Protein AF-A0A965PW57-F1 (afdb_monomer_lite)

Foldseek 3Di:
DQWAWLDWFAFPPPGAIKTKIWGFDDPDPPPPREIEIEIDGLPDQQVVCLVVVVLCSFAPPDPCSVVDPDPSVPPSNVVSVCVVVVVHHYCNVPLVVLLVSQAAHEYEQPPPGANLSDQPVSVCSNCNRHPYYAHEHCCLVPPSSLVCLVHYAYEDDDPVRCVVSVVSVHHYDD

Secondary structure (DSSP, 8-state):
--EEEEEEEE-TTT--EEEEEEEPPPS-TTS-SPEEEEEEESSS-HHHHHHHTTTHHHH-S-TTSTT----TTTHHHHHHHHHHTT-SEE-TT-HHHHHHHHTT-EEEEEEES-GGGS-HHHHHHHHTT-SEEE-EESGGGSGGGGGGGGTPEEE-SSHHHHHHHHHTT--EE-

Structure (mmCIF, N/CA/C/O backbone):
data_AF-A0A965PW57-F1
#
_entry.id   AF-A0A965PW57-F1
#
loop_
_atom_site.group_PDB
_atom_site.id
_atom_site.type_symbol
_atom_site.label_atom_id
_atom_site.label_alt_id
_atom_site.label_comp_id
_atom_site.label_asym_id
_atom_site.label_entity_id
_atom_site.label_seq_id
_atom_site.pdbx_PDB_ins_code
_atom_site.Cartn_x
_atom_site.Cartn_y
_atom_site.Cartn_z
_atom_site.occupancy
_atom_site.B_iso_or_equiv
_atom_site.auth_seq_id
_atom_site.auth_comp_id
_atom_site.auth_asym_id
_atom_site.auth_atom_id
_atom_site.pdbx_PDB_model_num
ATOM 1 N N . MET A 1 1 ? -12.022 5.868 17.202 1.00 64.50 1 MET A N 1
ATOM 2 C CA . MET A 1 1 ? -10.746 5.277 16.729 1.00 64.50 1 MET A CA 1
ATOM 3 C C . MET A 1 1 ? -10.494 5.828 15.336 1.00 64.50 1 MET A C 1
ATOM 5 O O . MET A 1 1 ? -11.373 5.673 14.506 1.00 64.50 1 MET A O 1
ATOM 9 N N . ASN A 1 2 ? -9.351 6.472 15.083 1.00 85.56 2 ASN A N 1
ATOM 10 C CA . ASN A 1 2 ? -9.088 7.137 13.790 1.00 85.56 2 ASN A CA 1
ATOM 11 C C . ASN A 1 2 ? -8.447 6.194 12.752 1.00 85.56 2 ASN A C 1
ATOM 13 O O . ASN A 1 2 ? -8.364 6.502 11.566 1.00 85.56 2 ASN A O 1
ATOM 17 N N . GLY A 1 3 ? -7.991 5.025 13.199 1.00 93.75 3 GLY A N 1
ATOM 18 C CA . GLY A 1 3 ? -7.407 3.991 12.362 1.00 93.75 3 GLY A CA 1
ATOM 19 C C . GLY A 1 3 ? -6.783 2.875 13.191 1.00 93.75 3 GLY A C 1
ATOM 20 O O . GLY A 1 3 ? -6.779 2.928 14.425 1.00 93.75 3 GLY A O 1
ATOM 21 N N . PHE A 1 4 ? -6.240 1.878 12.506 1.00 97.31 4 PHE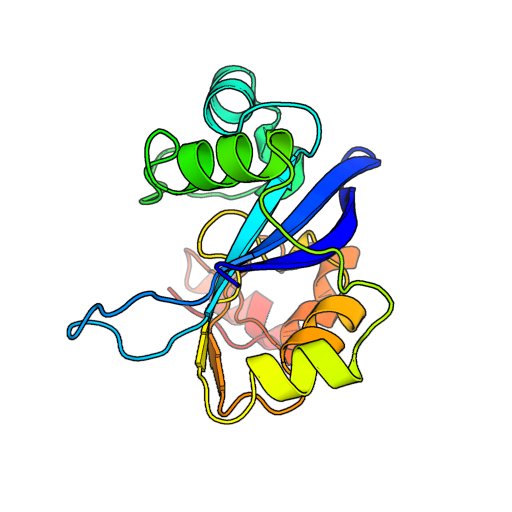 A N 1
ATOM 22 C CA . PHE A 1 4 ? -5.601 0.718 13.111 1.00 97.31 4 PHE A CA 1
ATOM 23 C C . PHE A 1 4 ? -4.440 0.197 12.265 1.00 97.31 4 PHE A C 1
ATOM 25 O O . PHE A 1 4 ? -4.399 0.377 11.048 1.00 97.31 4 PHE A O 1
ATOM 32 N N . ILE A 1 5 ? -3.503 -0.485 12.920 1.00 98.44 5 ILE A N 1
ATOM 33 C CA . ILE A 1 5 ? -2.416 -1.210 12.258 1.00 98.44 5 ILE A CA 1
ATOM 34 C C . ILE A 1 5 ? -2.927 -2.611 11.923 1.00 98.44 5 ILE A C 1
ATOM 36 O O . ILE A 1 5 ? -3.368 -3.343 12.814 1.00 98.44 5 ILE A O 1
ATOM 40 N N . PHE A 1 6 ? -2.843 -2.992 10.650 1.00 98.25 6 PHE A N 1
ATOM 41 C CA . PHE A 1 6 ? -3.226 -4.325 10.166 1.00 98.25 6 PHE A CA 1
ATOM 42 C C . PHE A 1 6 ? -2.030 -5.167 9.709 1.00 98.25 6 PHE A C 1
ATOM 44 O O . PHE A 1 6 ? -2.141 -6.389 9.575 1.00 98.25 6 PHE A O 1
ATOM 51 N N . TYR A 1 7 ? -0.868 -4.537 9.527 1.00 98.50 7 TYR A N 1
ATOM 52 C CA . TYR A 1 7 ? 0.361 -5.209 9.130 1.00 98.50 7 TYR A CA 1
ATOM 53 C C . TYR A 1 7 ? 1.585 -4.569 9.787 1.00 98.50 7 TYR A C 1
ATOM 55 O O . TYR A 1 7 ? 1.686 -3.347 9.875 1.00 98.50 7 TYR A O 1
ATOM 63 N N . ARG A 1 8 ? 2.513 -5.421 10.229 1.00 98.31 8 ARG A N 1
ATOM 64 C CA . ARG A 1 8 ? 3.936 -5.093 10.327 1.00 98.31 8 ARG A CA 1
ATOM 65 C C . ARG A 1 8 ? 4.715 -6.313 9.883 1.0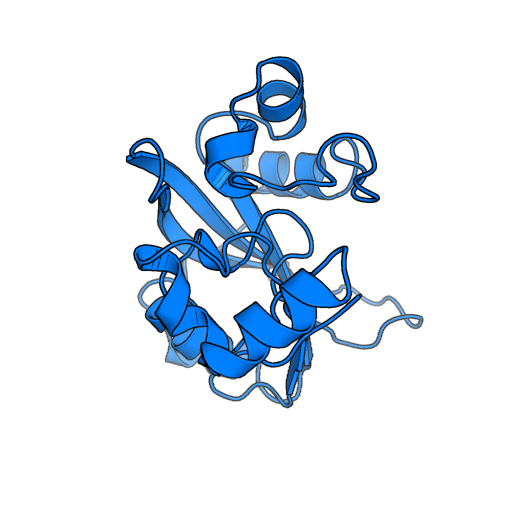0 98.31 8 ARG A C 1
ATOM 67 O O . ARG A 1 8 ? 4.402 -7.418 10.339 1.00 98.31 8 ARG A O 1
ATOM 74 N N . GLY A 1 9 ? 5.696 -6.111 9.030 1.00 98.06 9 GLY A N 1
ATOM 75 C CA . GLY A 1 9 ? 6.495 -7.187 8.471 1.00 98.06 9 GLY A CA 1
ATOM 76 C C . GLY A 1 9 ? 7.641 -6.625 7.656 1.00 98.06 9 GLY A C 1
ATOM 77 O O . GLY A 1 9 ? 8.026 -5.475 7.840 1.00 98.06 9 GLY A O 1
ATOM 78 N N . LYS A 1 10 ? 8.198 -7.445 6.775 1.00 98.44 10 LYS A N 1
ATOM 79 C CA . LYS A 1 10 ? 9.340 -7.060 5.952 1.00 98.44 10 LYS A CA 1
ATOM 80 C C . LYS A 1 10 ? 8.898 -6.787 4.522 1.00 98.44 10 LYS A C 1
ATOM 82 O O . LYS A 1 10 ? 7.978 -7.437 4.027 1.00 98.44 10 LYS A O 1
ATOM 87 N N . SER A 1 11 ? 9.562 -5.836 3.884 1.00 98.25 11 SER A N 1
ATOM 88 C CA . SER A 1 11 ? 9.500 -5.631 2.444 1.00 98.25 11 SER A CA 1
ATOM 89 C C . SER A 1 11 ? 10.018 -6.882 1.723 1.00 98.25 11 SER A C 1
ATOM 91 O O . SER A 1 11 ? 11.059 -7.419 2.119 1.00 98.25 11 SER A O 1
ATOM 93 N N . PRO A 1 12 ? 9.327 -7.358 0.673 1.00 97.94 12 PRO A N 1
ATOM 94 C CA . PRO A 1 12 ? 9.785 -8.491 -0.128 1.00 97.94 12 PRO A CA 1
ATOM 95 C C . PRO A 1 12 ? 11.028 -8.177 -0.979 1.00 97.94 12 PRO A C 1
ATOM 97 O O . PRO A 1 12 ? 11.609 -9.100 -1.540 1.00 97.94 12 PRO A O 1
ATOM 100 N N . ILE A 1 13 ? 11.433 -6.906 -1.088 1.00 97.25 13 ILE A N 1
ATOM 101 C CA . ILE A 1 13 ? 12.545 -6.468 -1.947 1.00 97.25 13 ILE A CA 1
ATOM 102 C C . ILE A 1 13 ? 13.869 -6.417 -1.183 1.00 97.25 13 ILE A C 1
ATOM 104 O O . ILE A 1 13 ? 14.885 -6.898 -1.671 1.00 97.25 13 ILE A O 1
ATOM 108 N N . ASP A 1 14 ? 13.863 -5.827 0.008 1.00 97.25 14 ASP A N 1
ATOM 109 C CA . ASP A 1 14 ? 15.076 -5.474 0.763 1.00 97.25 14 ASP A CA 1
ATOM 110 C C . ASP A 1 14 ? 15.013 -5.896 2.240 1.00 97.25 14 ASP A C 1
ATOM 112 O O . ASP A 1 14 ? 15.954 -5.685 3.002 1.00 97.25 14 ASP A O 1
ATOM 116 N N . GLY A 1 15 ? 13.908 -6.509 2.675 1.00 98.12 15 GLY A N 1
ATOM 117 C CA . GLY A 1 15 ? 13.728 -6.935 4.058 1.00 98.12 15 GLY A CA 1
ATOM 118 C C . GLY A 1 15 ? 13.461 -5.796 5.049 1.00 98.12 15 GLY A C 1
ATOM 119 O O . GLY A 1 15 ? 13.342 -6.071 6.248 1.00 98.12 15 GLY A O 1
ATOM 120 N N . ALA A 1 16 ? 13.341 -4.550 4.579 1.00 98.38 16 ALA A N 1
ATOM 121 C CA . ALA A 1 16 ? 13.128 -3.383 5.422 1.00 98.38 16 ALA A CA 1
ATOM 122 C C . ALA A 1 16 ? 11.768 -3.426 6.147 1.00 98.38 16 ALA A C 1
ATOM 124 O O . ALA A 1 16 ? 10.809 -4.008 5.626 1.00 98.38 16 ALA A O 1
ATOM 125 N N . PRO A 1 17 ? 11.648 -2.835 7.349 1.00 98.50 17 PRO A N 1
ATOM 126 C CA . PRO A 1 17 ? 10.433 -2.940 8.146 1.00 98.50 17 PRO A CA 1
ATOM 127 C C . PRO A 1 17 ? 9.303 -2.091 7.554 1.00 98.50 17 PRO A C 1
ATOM 129 O O . PRO A 1 17 ? 9.405 -0.871 7.435 1.00 98.50 17 PRO A O 1
ATOM 132 N N . LEU A 1 18 ? 8.198 -2.744 7.211 1.00 98.75 18 LEU A N 1
ATOM 133 C CA . LEU A 1 18 ? 6.991 -2.121 6.682 1.00 98.75 18 LEU A CA 1
ATOM 134 C C . LEU A 1 18 ? 5.864 -2.119 7.707 1.00 98.75 18 LEU A C 1
ATOM 136 O O . LEU A 1 18 ? 5.681 -3.080 8.458 1.00 98.75 18 LEU A O 1
ATOM 140 N N . ILE A 1 19 ? 5.035 -1.079 7.642 1.00 98.69 19 ILE A N 1
ATOM 141 C CA . ILE A 1 19 ? 3.767 -0.953 8.360 1.00 98.69 19 ILE A CA 1
ATOM 142 C C . ILE A 1 19 ? 2.608 -0.816 7.370 1.00 98.69 19 ILE A C 1
ATOM 144 O O . ILE A 1 19 ? 2.700 -0.109 6.367 1.00 98.69 19 ILE A O 1
ATOM 148 N N . GLY A 1 20 ? 1.494 -1.478 7.683 1.00 98.62 20 GLY A N 1
ATOM 149 C CA . GLY A 1 20 ? 0.204 -1.273 7.028 1.00 98.62 20 GLY A CA 1
ATOM 150 C C . GLY A 1 20 ? -0.790 -0.662 8.007 1.00 98.62 20 GLY A C 1
ATOM 151 O O . GLY A 1 20 ? -1.111 -1.278 9.031 1.00 98.62 20 GLY A O 1
ATOM 152 N N . ILE A 1 21 ? -1.279 0.539 7.695 1.00 98.44 21 ILE A N 1
ATOM 153 C CA . ILE A 1 21 ? -2.248 1.285 8.510 1.00 98.44 21 ILE A CA 1
ATOM 154 C C . ILE A 1 21 ? -3.536 1.471 7.716 1.00 98.44 21 ILE A C 1
ATOM 156 O O . ILE A 1 21 ? -3.493 1.869 6.558 1.00 98.44 21 ILE A O 1
ATOM 160 N N . ALA A 1 22 ? -4.681 1.220 8.342 1.00 97.38 22 ALA A N 1
ATOM 161 C CA . ALA A 1 22 ? -5.997 1.546 7.811 1.00 97.38 22 ALA A CA 1
ATOM 162 C C . ALA A 1 22 ? -6.573 2.726 8.598 1.00 97.38 22 ALA A C 1
ATOM 164 O O . ALA A 1 22 ? -6.688 2.655 9.821 1.00 97.38 22 ALA A O 1
ATOM 165 N N . THR A 1 23 ? -6.936 3.810 7.919 1.00 95.12 23 THR A N 1
ATOM 166 C CA . THR A 1 23 ? -7.615 4.959 8.525 1.00 95.12 23 THR A CA 1
ATOM 167 C C . THR A 1 23 ? -9.082 4.988 8.162 1.00 95.12 23 THR A C 1
ATOM 169 O O . THR A 1 23 ? -9.456 4.763 7.009 1.00 95.12 23 THR A O 1
ATOM 172 N N . LEU A 1 24 ? -9.893 5.306 9.163 1.00 89.06 24 LEU A N 1
ATOM 173 C CA . LEU A 1 24 ? -11.331 5.473 9.022 1.00 89.06 24 LEU A CA 1
ATOM 174 C C . LEU A 1 24 ? -11.584 6.944 8.711 1.00 89.06 24 LEU A C 1
ATOM 176 O O . LEU A 1 24 ? -10.983 7.812 9.347 1.00 89.06 24 LEU A O 1
ATOM 180 N N . ALA A 1 25 ? -12.414 7.231 7.713 1.00 71.94 25 ALA A N 1
ATOM 181 C CA . ALA A 1 25 ? -12.777 8.609 7.430 1.00 71.94 25 ALA A CA 1
ATOM 182 C C . ALA A 1 25 ? -13.506 9.227 8.637 1.00 71.94 25 ALA A C 1
ATOM 184 O O . ALA A 1 25 ? -14.305 8.570 9.305 1.00 71.94 25 ALA A O 1
ATOM 185 N N . SER A 1 26 ? -13.222 10.503 8.891 1.00 57.50 26 SER A N 1
ATOM 186 C CA . SER A 1 26 ? -14.023 11.398 9.725 1.00 57.50 26 SER A CA 1
ATOM 187 C C . SER A 1 26 ? -14.862 12.297 8.80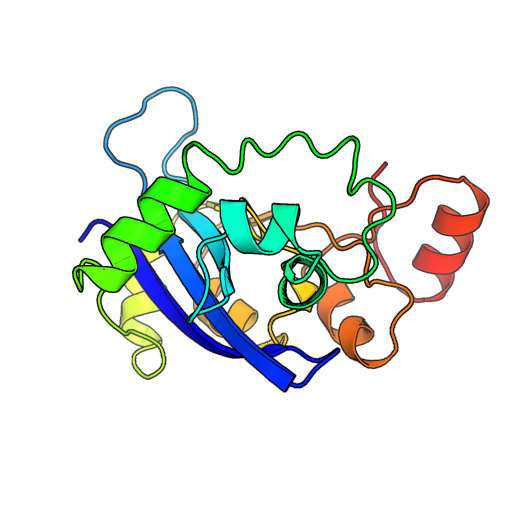9 1.00 57.50 26 SER A C 1
ATOM 189 O O . SER A 1 26 ? -14.285 12.931 7.926 1.00 57.50 26 SER A O 1
ATOM 191 N N . ASP A 1 27 ? -16.185 12.323 8.998 1.00 45.53 27 ASP A N 1
ATOM 192 C CA . ASP A 1 27 ? -17.205 13.303 8.549 1.00 45.53 27 ASP A CA 1
ATOM 193 C C . ASP A 1 27 ? -17.144 13.919 7.128 1.00 45.53 27 ASP A C 1
ATOM 195 O O . ASP A 1 27 ? -17.840 14.895 6.839 1.00 45.53 27 ASP A O 1
ATOM 199 N N . ASN A 1 28 ? -16.360 13.380 6.189 1.00 43.31 28 ASN A N 1
ATOM 200 C CA . ASN A 1 28 ? -16.180 14.013 4.882 1.00 43.31 28 ASN A CA 1
ATOM 201 C C . ASN A 1 28 ? -17.208 13.526 3.844 1.00 43.31 28 ASN A C 1
ATOM 203 O O . ASN A 1 28 ? -17.085 12.453 3.253 1.00 43.31 28 ASN A O 1
ATOM 207 N N . ARG A 1 29 ? -18.205 14.376 3.576 1.00 42.84 29 ARG A N 1
ATOM 208 C CA . ARG A 1 29 ? -19.380 14.122 2.717 1.00 42.84 29 ARG A CA 1
ATOM 209 C C . ARG A 1 29 ? -19.070 13.805 1.239 1.00 42.84 29 ARG A C 1
ATOM 211 O O . ARG A 1 29 ? -19.969 13.390 0.519 1.00 42.84 29 ARG A O 1
ATOM 218 N N . LYS A 1 30 ? -17.835 14.016 0.756 1.00 43.38 30 LYS A N 1
ATOM 219 C CA . LYS A 1 30 ? -17.475 13.909 -0.678 1.00 43.38 30 LYS A CA 1
ATOM 220 C C . LYS A 1 30 ? -17.021 12.519 -1.153 1.00 43.38 30 LYS A C 1
ATOM 222 O O . LYS A 1 30 ? -17.022 12.299 -2.357 1.00 43.38 30 LYS A O 1
ATOM 227 N N . THR A 1 31 ? -16.626 11.602 -0.265 1.00 46.16 31 THR A N 1
ATOM 228 C CA . THR A 1 31 ? -15.973 10.329 -0.665 1.00 46.16 31 THR A CA 1
ATOM 229 C C . THR A 1 31 ? -16.630 9.056 -0.124 1.00 46.16 31 THR A C 1
ATOM 231 O O . THR A 1 31 ? -16.139 7.965 -0.399 1.00 46.16 31 THR A O 1
ATOM 234 N N . GLY A 1 32 ? -17.735 9.167 0.621 1.00 55.28 32 GLY A N 1
ATOM 235 C CA . GLY A 1 32 ? -18.329 8.029 1.334 1.00 55.28 32 GLY A CA 1
ATOM 236 C C . GLY A 1 32 ? -17.441 7.515 2.480 1.00 55.28 32 GLY A C 1
ATOM 237 O O . GLY A 1 32 ? -16.309 7.970 2.660 1.00 55.28 32 GLY A O 1
ATOM 238 N N . ASP A 1 33 ? -17.956 6.571 3.272 1.00 74.06 33 ASP A N 1
ATOM 239 C CA . ASP A 1 33 ? -17.292 5.949 4.439 1.00 74.06 33 ASP A CA 1
ATOM 240 C C . ASP A 1 33 ? -16.181 4.950 4.023 1.00 74.06 33 ASP A C 1
ATOM 242 O O . ASP A 1 33 ? -16.142 3.796 4.447 1.00 74.06 33 ASP A O 1
ATOM 246 N N . MET A 1 34 ? -15.297 5.363 3.105 1.00 88.50 34 MET A N 1
ATOM 247 C CA . MET A 1 34 ? -14.251 4.509 2.538 1.00 88.50 34 MET A CA 1
ATOM 248 C C . MET A 1 34 ? -13.021 4.447 3.450 1.00 88.50 34 MET A C 1
ATOM 250 O O . MET A 1 34 ? -12.400 5.468 3.760 1.00 88.50 34 MET A O 1
ATOM 254 N N . VAL A 1 35 ? -12.602 3.233 3.804 1.00 94.12 35 VAL A N 1
ATOM 255 C CA . VAL A 1 35 ? -11.360 2.983 4.544 1.00 94.12 35 VAL A CA 1
ATOM 256 C C . VAL A 1 35 ? -10.164 3.211 3.621 1.00 94.12 35 VAL A C 1
ATOM 258 O O . VAL A 1 35 ? -10.066 2.599 2.560 1.00 94.12 35 VAL A O 1
ATOM 261 N N . GLN A 1 36 ? -9.233 4.072 4.030 1.00 95.25 36 GLN A N 1
ATOM 262 C CA . GLN A 1 36 ? -7.992 4.337 3.292 1.00 95.25 36 GLN A CA 1
ATOM 263 C C . GLN A 1 36 ? -6.843 3.547 3.917 1.00 95.25 36 GLN A C 1
ATOM 265 O O . GLN A 1 36 ? -6.706 3.545 5.140 1.00 95.25 36 GLN A O 1
ATOM 270 N N . THR A 1 37 ? -6.007 2.898 3.106 1.00 97.69 37 THR A N 1
ATOM 271 C CA . THR A 1 37 ? -4.864 2.120 3.612 1.00 97.69 37 THR A CA 1
ATOM 272 C C . THR A 1 37 ? -3.523 2.669 3.143 1.00 97.69 37 THR A C 1
ATOM 274 O O . THR A 1 37 ? -3.397 3.172 2.029 1.00 97.69 37 THR A O 1
ATOM 277 N N . TRP A 1 38 ? -2.520 2.569 4.009 1.00 98.31 38 TRP A N 1
ATOM 278 C CA . TRP A 1 38 ? -1.204 3.177 3.848 1.00 98.31 38 TRP A CA 1
ATOM 279 C C . TRP A 1 38 ? -0.136 2.113 4.079 1.00 98.31 38 TRP A C 1
ATOM 281 O O . TRP A 1 38 ? -0.124 1.497 5.148 1.00 98.31 38 TRP A O 1
ATOM 291 N N . ILE A 1 39 ? 0.739 1.908 3.094 1.00 98.62 39 ILE A N 1
ATOM 292 C CA . ILE A 1 39 ? 1.904 1.025 3.185 1.00 98.62 39 ILE A CA 1
ATOM 293 C C . ILE A 1 39 ? 3.145 1.912 3.229 1.00 98.62 39 ILE A C 1
ATOM 295 O O . ILE A 1 39 ? 3.437 2.620 2.268 1.00 98.62 39 ILE A O 1
ATOM 299 N N . LEU A 1 40 ? 3.839 1.914 4.364 1.00 98.50 40 LEU A N 1
ATOM 300 C CA . LEU A 1 40 ? 4.974 2.799 4.636 1.00 98.50 40 LEU A CA 1
ATOM 301 C C . LEU A 1 40 ? 6.104 2.011 5.302 1.00 98.50 40 LEU A C 1
ATOM 303 O O . LEU A 1 40 ? 5.881 0.919 5.825 1.00 98.50 40 LEU A O 1
ATOM 307 N N . ARG A 1 41 ? 7.304 2.591 5.344 1.00 98.19 41 ARG A N 1
ATOM 308 C CA . ARG A 1 41 ? 8.366 2.141 6.252 1.00 98.19 41 ARG A CA 1
ATOM 309 C C . ARG A 1 41 ? 8.006 2.470 7.704 1.00 98.19 41 ARG A C 1
ATOM 311 O O . ARG A 1 41 ? 7.375 3.491 7.980 1.00 98.19 41 ARG A O 1
ATOM 318 N N . GLU A 1 42 ? 8.400 1.593 8.622 1.00 97.75 42 GLU A N 1
ATOM 319 C CA . GLU A 1 42 ? 8.177 1.765 10.067 1.00 97.75 42 GLU A CA 1
ATOM 320 C C . GLU A 1 42 ? 9.152 2.766 10.704 1.00 97.75 42 GLU A C 1
ATOM 322 O O . GLU A 1 42 ? 8.841 3.372 11.723 1.00 97.75 42 GLU A O 1
ATOM 327 N N . ASP A 1 43 ? 10.336 2.904 10.118 1.00 97.56 43 ASP A N 1
ATOM 328 C CA . ASP A 1 43 ? 11.538 3.502 10.707 1.00 97.56 43 ASP A CA 1
ATOM 329 C C . ASP A 1 43 ? 11.966 4.816 10.039 1.00 97.56 43 ASP A C 1
ATOM 331 O O . ASP A 1 43 ? 12.742 5.576 10.616 1.00 97.56 43 ASP A O 1
ATOM 335 N N . ILE A 1 44 ? 11.450 5.117 8.845 1.00 97.62 44 ILE A N 1
ATOM 336 C CA . ILE A 1 44 ? 11.793 6.323 8.091 1.00 97.62 44 ILE A CA 1
ATOM 337 C C . ILE A 1 44 ? 10.543 7.032 7.576 1.00 97.62 44 ILE A C 1
ATOM 339 O O . ILE A 1 44 ? 9.619 6.415 7.046 1.00 97.62 44 ILE A O 1
ATOM 343 N N . SER A 1 45 ? 10.519 8.363 7.715 1.00 97.69 45 SER A N 1
ATOM 344 C CA . SER A 1 45 ? 9.401 9.159 7.204 1.00 97.69 45 SER A CA 1
ATOM 345 C C . SER A 1 45 ? 9.255 8.977 5.689 1.00 97.69 45 SER A C 1
ATOM 347 O O . SER A 1 45 ? 10.267 8.941 4.988 1.00 97.69 45 SER A O 1
ATOM 349 N N . PRO A 1 46 ? 8.028 8.921 5.146 1.00 97.25 46 PRO A N 1
ATOM 350 C CA . PRO A 1 46 ? 7.827 8.682 3.720 1.00 97.25 46 PRO A CA 1
ATOM 351 C C . PRO A 1 46 ? 8.479 9.741 2.828 1.00 97.25 46 PRO A C 1
ATOM 353 O O . PRO A 1 46 ? 8.981 9.418 1.758 1.00 97.25 46 PRO A O 1
ATOM 356 N N . THR A 1 47 ? 8.507 11.001 3.270 1.00 97.00 47 THR A N 1
ATOM 357 C CA . THR A 1 47 ? 9.180 12.092 2.553 1.00 97.00 47 THR A CA 1
ATOM 358 C C . THR A 1 47 ? 10.684 11.876 2.472 1.00 97.00 47 THR A C 1
ATOM 360 O O . THR A 1 47 ? 11.255 12.038 1.399 1.00 97.00 47 THR A O 1
ATOM 363 N N . MET A 1 48 ? 11.309 11.459 3.580 1.00 97.56 48 MET A N 1
ATOM 364 C CA . MET A 1 48 ? 12.733 11.128 3.597 1.00 97.56 48 MET A CA 1
ATOM 365 C C . MET A 1 48 ? 13.004 9.881 2.756 1.00 97.56 48 MET A C 1
ATOM 367 O O . MET A 1 48 ? 13.899 9.891 1.922 1.00 97.56 48 MET A O 1
ATOM 371 N N . ALA A 1 49 ? 12.187 8.833 2.900 1.00 97.31 49 ALA A N 1
ATOM 372 C CA . ALA A 1 49 ? 12.328 7.613 2.113 1.00 97.31 49 ALA A CA 1
ATOM 373 C C . ALA A 1 49 ? 12.333 7.913 0.608 1.00 97.31 49 ALA A C 1
ATOM 375 O O . ALA A 1 49 ? 13.185 7.413 -0.117 1.00 97.31 49 ALA A O 1
ATOM 376 N N . ARG A 1 50 ? 11.459 8.817 0.145 1.00 95.31 50 ARG A N 1
ATOM 377 C CA . ARG A 1 50 ? 11.453 9.269 -1.254 1.00 95.31 50 ARG A CA 1
ATOM 378 C C . ARG A 1 50 ? 12.693 10.072 -1.635 1.00 95.31 50 ARG A C 1
ATOM 380 O O . ARG A 1 50 ? 13.189 9.890 -2.746 1.00 95.31 50 ARG A O 1
ATOM 387 N N . SER A 1 51 ? 13.194 10.945 -0.759 1.00 95.81 51 SER A N 1
ATOM 388 C CA . SER A 1 51 ? 14.375 11.762 -1.071 1.00 95.81 51 SER A CA 1
ATOM 389 C C . SER A 1 51 ? 15.658 10.940 -1.170 1.00 95.81 51 SER A C 1
ATOM 391 O O . SER A 1 51 ? 16.542 11.320 -1.928 1.00 95.81 51 SER A O 1
ATOM 393 N N . ILE A 1 52 ? 15.758 9.824 -0.439 1.00 96.75 52 ILE A N 1
ATOM 394 C CA . ILE A 1 52 ? 16.939 8.944 -0.464 1.00 96.75 52 ILE A CA 1
ATOM 395 C C . ILE A 1 52 ? 16.733 7.623 -1.228 1.00 96.75 52 ILE A C 1
ATOM 397 O O . ILE A 1 52 ? 17.628 6.790 -1.242 1.00 96.75 52 ILE A O 1
ATOM 401 N N . GLY A 1 53 ? 15.579 7.420 -1.874 1.00 95.88 53 GLY A N 1
ATOM 402 C CA . GLY A 1 53 ? 15.295 6.227 -2.693 1.00 95.88 53 GLY A CA 1
ATOM 403 C C . GLY A 1 53 ? 14.856 4.971 -1.922 1.00 95.88 53 GLY A C 1
ATOM 404 O O . GLY A 1 53 ? 14.558 3.945 -2.530 1.00 95.88 53 GLY A O 1
ATOM 405 N N . GLU A 1 54 ? 14.741 5.053 -0.598 1.00 97.44 54 GLU A N 1
ATOM 406 C CA . GLU A 1 54 ? 14.255 3.981 0.287 1.00 97.44 54 GLU A CA 1
ATOM 407 C C . GLU A 1 54 ? 12.736 3.750 0.176 1.00 97.44 54 GLU A C 1
ATOM 409 O O . GLU A 1 54 ? 12.174 2.840 0.783 1.00 97.44 54 GLU A O 1
ATOM 414 N N . ASP A 1 55 ? 12.026 4.559 -0.614 1.00 97.06 55 ASP A N 1
ATOM 415 C CA . ASP A 1 55 ? 10.620 4.319 -0.934 1.00 97.06 55 ASP A CA 1
ATOM 416 C C . ASP A 1 55 ? 10.400 3.078 -1.796 1.00 97.06 55 ASP A C 1
ATOM 418 O O . ASP A 1 55 ? 9.293 2.535 -1.808 1.00 97.06 55 ASP A O 1
ATOM 422 N N . ARG A 1 56 ? 11.458 2.559 -2.433 1.00 97.50 56 ARG A N 1
ATOM 423 C CA . ARG A 1 56 ? 11.433 1.256 -3.104 1.00 97.50 56 ARG A CA 1
ATOM 424 C C . ARG A 1 56 ? 10.950 0.140 -2.172 1.00 97.50 56 ARG A C 1
ATOM 426 O O . ARG A 1 56 ? 10.237 -0.745 -2.636 1.00 97.50 56 ARG A O 1
ATOM 433 N N . SER A 1 57 ? 11.208 0.217 -0.861 1.00 97.69 57 SER A N 1
ATOM 434 C CA . SER A 1 57 ? 10.730 -0.788 0.099 1.00 97.69 57 SER A CA 1
ATOM 435 C C . SER A 1 57 ? 9.201 -0.907 0.161 1.00 97.69 57 SER A C 1
ATOM 437 O O . SER A 1 57 ? 8.701 -1.962 0.530 1.00 97.69 57 SER A O 1
ATOM 439 N N . PHE A 1 58 ? 8.436 0.150 -0.151 1.00 97.69 58 PHE A N 1
ATOM 440 C CA . PHE A 1 58 ? 6.962 0.138 -0.075 1.00 97.69 58 PHE A CA 1
ATOM 441 C C . PHE A 1 58 ? 6.250 0.511 -1.380 1.00 97.69 58 PHE A C 1
ATOM 443 O O . PHE A 1 58 ? 5.049 0.279 -1.495 1.00 97.69 58 PHE A O 1
ATOM 450 N N . CYS A 1 59 ? 6.951 1.077 -2.361 1.00 97.06 59 CYS A N 1
ATOM 451 C CA . CYS A 1 59 ? 6.436 1.325 -3.710 1.00 97.06 59 CYS A CA 1
ATOM 452 C C . CYS A 1 59 ? 6.899 0.267 -4.720 1.00 97.06 59 CYS A C 1
ATOM 454 O O . CYS A 1 59 ? 6.321 0.180 -5.801 1.00 97.06 59 CYS A O 1
ATOM 456 N N . GLY A 1 60 ? 7.934 -0.508 -4.388 1.00 95.88 60 GLY A N 1
ATOM 457 C CA . GLY A 1 60 ? 8.588 -1.436 -5.300 1.00 95.88 60 GLY A CA 1
ATOM 458 C C . GLY A 1 60 ? 9.180 -0.765 -6.535 1.00 95.88 60 GLY A C 1
ATOM 459 O O . GLY A 1 60 ? 9.549 0.411 -6.498 1.00 95.88 60 GLY A O 1
ATOM 460 N N . ASP A 1 61 ? 9.248 -1.507 -7.641 1.00 91.25 61 ASP A N 1
ATOM 461 C CA . ASP A 1 61 ? 9.796 -1.031 -8.921 1.00 91.25 61 ASP A CA 1
ATOM 462 C C . ASP A 1 61 ? 8.743 -0.231 -9.722 1.00 91.25 61 ASP A C 1
ATOM 464 O O . ASP A 1 61 ? 8.478 -0.490 -10.892 1.00 91.25 61 ASP A O 1
ATOM 468 N N . CYS A 1 62 ? 8.070 0.714 -9.058 1.00 92.00 62 CYS A N 1
ATOM 469 C CA . CYS A 1 62 ? 7.003 1.528 -9.641 1.00 92.00 62 CYS A CA 1
ATOM 470 C C . CYS A 1 62 ? 7.528 2.411 -10.791 1.00 92.00 62 CYS A C 1
ATOM 472 O O . CYS A 1 62 ? 8.274 3.364 -10.565 1.00 92.00 62 CYS A O 1
ATOM 474 N N . SER A 1 63 ? 7.086 2.126 -12.015 1.00 89.94 63 SER A N 1
ATOM 475 C CA . SER A 1 63 ? 7.392 2.858 -13.259 1.00 89.94 63 SER A CA 1
ATOM 476 C C . SER A 1 63 ? 7.028 4.347 -13.192 1.00 89.94 63 SER A C 1
ATOM 478 O O . SER A 1 63 ? 7.747 5.198 -13.708 1.00 89.94 63 SER A O 1
ATOM 480 N N . VAL A 1 64 ? 5.928 4.680 -12.513 1.00 90.06 64 VAL A N 1
ATOM 481 C CA . VAL A 1 64 ? 5.396 6.048 -12.397 1.00 90.06 64 VAL A CA 1
ATOM 482 C C . VAL A 1 64 ? 5.889 6.774 -11.146 1.00 90.06 64 VAL A C 1
ATOM 484 O O . VAL A 1 64 ? 5.271 7.741 -10.701 1.00 90.06 64 VAL A O 1
ATOM 487 N N . ARG A 1 65 ? 6.995 6.320 -10.545 1.00 92.06 65 ARG A N 1
ATOM 488 C CA . ARG A 1 65 ? 7.558 6.877 -9.308 1.00 92.06 65 ARG A CA 1
ATOM 489 C C . ARG A 1 65 ? 7.667 8.408 -9.343 1.00 92.06 65 ARG A C 1
ATOM 491 O O . ARG A 1 65 ? 7.267 9.056 -8.369 1.00 92.06 65 ARG A O 1
ATOM 498 N N . ASP A 1 66 ? 8.160 8.971 -10.442 1.00 89.50 66 ASP A N 1
ATOM 499 C CA . ASP A 1 66 ? 8.410 10.414 -10.582 1.00 89.50 66 ASP A CA 1
ATOM 500 C C . ASP A 1 66 ? 7.164 11.204 -11.019 1.00 89.50 66 ASP A C 1
ATOM 502 O O . ASP A 1 66 ? 7.047 12.389 -10.721 1.00 89.50 66 ASP A O 1
ATOM 506 N N . ALA A 1 67 ? 6.184 10.533 -11.633 1.00 91.56 67 ALA A N 1
ATOM 507 C CA . ALA A 1 67 ? 4.875 11.092 -11.990 1.00 91.56 67 ALA A CA 1
ATOM 508 C C . ALA A 1 67 ? 3.782 10.782 -10.942 1.00 91.56 67 ALA A C 1
ATOM 510 O O . ALA A 1 67 ? 2.589 10.968 -11.185 1.00 91.56 67 ALA A O 1
ATOM 511 N N . CYS A 1 68 ? 4.173 10.263 -9.775 1.00 91.69 68 CYS A N 1
ATOM 512 C CA . CYS A 1 68 ? 3.252 9.780 -8.757 1.00 91.69 68 CYS A CA 1
ATOM 513 C C . CYS A 1 68 ? 2.370 10.919 -8.222 1.00 91.69 68 CYS A C 1
ATOM 515 O O . CYS A 1 68 ? 2.867 11.889 -7.655 1.00 91.69 68 CYS A O 1
ATOM 517 N N . TYR A 1 69 ? 1.048 10.757 -8.320 1.00 89.81 69 TYR A N 1
ATOM 518 C CA . TYR A 1 69 ? 0.076 11.755 -7.855 1.00 89.81 69 TYR A CA 1
ATOM 519 C C . TYR A 1 69 ? -0.008 11.881 -6.323 1.00 89.81 69 TYR A C 1
ATOM 521 O O . TYR A 1 69 ? -0.666 12.784 -5.801 1.00 89.81 69 TYR A O 1
ATOM 529 N N . VAL A 1 70 ? 0.600 10.956 -5.574 1.00 93.62 70 VAL A N 1
ATOM 530 C CA . VAL A 1 70 ? 0.561 10.969 -4.109 1.00 93.62 70 VAL A CA 1
ATOM 531 C C . VAL A 1 70 ? 1.426 12.111 -3.588 1.00 93.62 70 VAL A C 1
ATOM 533 O O . VAL A 1 70 ? 2.643 12.123 -3.766 1.00 93.62 70 VAL A O 1
ATOM 536 N N . ASN A 1 71 ? 0.811 13.044 -2.861 1.00 94.00 71 ASN A N 1
ATOM 537 C CA . ASN A 1 71 ? 1.550 14.080 -2.151 1.00 94.00 71 ASN A CA 1
ATOM 538 C C . ASN A 1 71 ? 2.096 13.538 -0.819 1.00 94.00 71 ASN A C 1
ATOM 540 O O . ASN A 1 71 ? 1.405 13.525 0.204 1.00 94.00 71 ASN A O 1
ATOM 544 N N . TRP A 1 72 ? 3.356 13.103 -0.835 1.00 95.00 72 TRP A N 1
ATOM 545 C CA . TRP A 1 72 ? 4.023 12.464 0.303 1.00 95.00 72 TRP A CA 1
ATOM 546 C C . TRP A 1 72 ? 4.206 13.376 1.523 1.00 95.00 72 TRP A C 1
ATOM 548 O O . TRP A 1 72 ? 4.240 12.873 2.645 1.00 95.00 72 TRP A O 1
ATOM 558 N N . GLY A 1 73 ? 4.237 14.700 1.331 1.00 93.94 73 GLY A N 1
ATOM 559 C CA . GLY A 1 73 ? 4.311 15.688 2.416 1.00 93.94 73 GLY A CA 1
ATOM 560 C C . GLY A 1 73 ? 2.991 15.920 3.160 1.00 93.94 73 GLY A C 1
ATOM 561 O O . GLY A 1 73 ? 2.988 16.566 4.207 1.00 93.94 73 GLY A O 1
ATOM 562 N N . GLN A 1 74 ? 1.878 15.390 2.643 1.00 93.88 74 GLN A N 1
ATOM 563 C CA . GLN A 1 74 ? 0.534 15.600 3.182 1.00 93.88 74 GLN A CA 1
ATOM 564 C C . GLN A 1 74 ? 0.062 14.386 3.989 1.00 93.88 74 GLN A C 1
ATOM 566 O O . GLN A 1 74 ? 0.578 14.112 5.077 1.00 93.88 74 GLN A O 1
ATOM 571 N N . ALA A 1 75 ? -0.925 13.650 3.472 1.00 93.69 75 ALA A N 1
ATOM 572 C CA . ALA A 1 75 ? -1.554 12.562 4.199 1.00 93.69 75 ALA A CA 1
ATOM 573 C C . ALA A 1 75 ? -0.542 11.483 4.638 1.00 93.69 75 ALA A C 1
ATOM 575 O O . ALA A 1 75 ? -0.505 11.223 5.840 1.00 93.69 75 ALA A O 1
ATOM 576 N N . PRO A 1 76 ? 0.362 10.947 3.786 1.00 96.81 76 PRO A N 1
ATOM 577 C CA . PRO A 1 76 ? 1.339 9.942 4.218 1.00 96.81 76 PRO A CA 1
ATOM 578 C C . PRO A 1 76 ? 2.219 10.408 5.387 1.00 96.81 76 PRO A C 1
ATOM 580 O O . PRO A 1 76 ? 2.358 9.689 6.376 1.00 96.81 76 PRO A O 1
ATOM 583 N N . ALA A 1 77 ? 2.758 11.632 5.327 1.00 97.19 77 ALA A N 1
ATOM 584 C CA . ALA A 1 77 ? 3.541 12.204 6.423 1.00 97.19 77 ALA A CA 1
ATOM 585 C C . ALA A 1 77 ? 2.709 12.389 7.705 1.00 97.19 77 ALA A C 1
ATOM 587 O O . ALA A 1 77 ? 3.202 12.152 8.808 1.00 97.19 77 ALA A O 1
ATOM 588 N N . SER A 1 78 ? 1.438 12.787 7.588 1.00 96.44 78 SER A N 1
ATOM 589 C CA . SER A 1 78 ? 0.530 12.910 8.735 1.00 96.44 78 SER A CA 1
ATOM 590 C C . SER A 1 78 ? 0.255 11.560 9.407 1.00 96.44 78 SER A C 1
ATOM 592 O O . SER A 1 78 ? 0.374 11.455 10.630 1.00 96.44 78 SER A O 1
ATOM 594 N N . ILE A 1 79 ? -0.026 10.523 8.609 1.00 97.06 79 ILE A N 1
ATOM 595 C CA . ILE A 1 79 ? -0.231 9.147 9.081 1.00 97.06 79 ILE A CA 1
ATOM 596 C C . ILE A 1 79 ? 1.023 8.621 9.776 1.00 97.06 79 ILE A C 1
ATOM 598 O O . ILE A 1 79 ? 0.941 8.134 10.901 1.00 97.06 79 ILE A O 1
ATOM 602 N N . PHE A 1 80 ? 2.195 8.793 9.163 1.00 98.00 80 PHE A N 1
ATOM 603 C CA . PHE A 1 80 ? 3.470 8.398 9.760 1.00 98.00 80 PHE A CA 1
ATOM 604 C C . PHE A 1 80 ? 3.706 9.075 11.121 1.00 98.00 80 PHE A C 1
ATOM 606 O O . PHE A 1 80 ? 4.003 8.417 12.118 1.00 98.00 80 PHE A O 1
ATOM 613 N N . ARG A 1 81 ? 3.491 10.394 11.213 1.00 97.69 81 ARG A N 1
ATOM 614 C CA . ARG A 1 81 ? 3.629 11.124 12.485 1.00 97.69 81 ARG A CA 1
ATOM 615 C C . ARG A 1 81 ? 2.622 10.653 13.536 1.00 97.69 81 ARG A C 1
ATOM 617 O O . ARG A 1 81 ? 2.975 10.551 14.707 1.00 97.69 81 ARG A O 1
ATOM 624 N N . ALA A 1 82 ? 1.375 10.383 13.150 1.00 96.81 82 ALA A N 1
ATOM 625 C CA . ALA A 1 82 ? 0.360 9.861 14.066 1.00 96.81 82 ALA A CA 1
ATOM 626 C C . ALA A 1 82 ? 0.713 8.454 14.570 1.00 96.81 82 ALA A C 1
ATOM 628 O O . ALA A 1 82 ? 0.534 8.173 15.754 1.00 96.81 82 ALA A O 1
ATOM 629 N N . TYR A 1 83 ? 1.280 7.610 13.705 1.00 97.31 83 TYR A N 1
ATOM 630 C CA . TYR A 1 83 ? 1.790 6.292 14.067 1.00 97.31 83 TYR A CA 1
ATOM 631 C C . TYR A 1 83 ? 2.876 6.375 15.143 1.00 97.31 83 TYR A C 1
ATOM 633 O O . TYR A 1 83 ? 2.739 5.737 16.185 1.00 97.31 83 TYR A O 1
ATOM 641 N N . HIS A 1 84 ? 3.888 7.228 14.954 1.00 9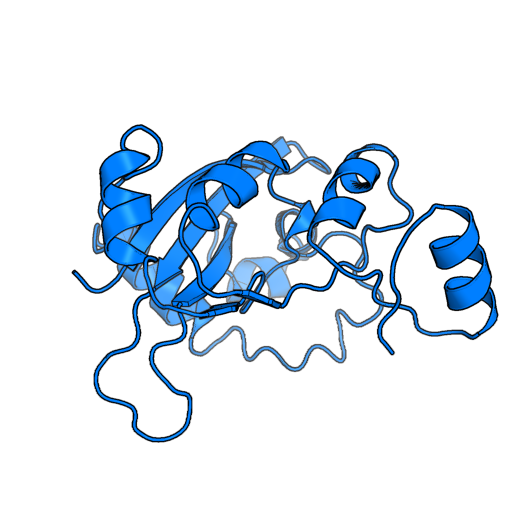6.56 84 HIS A N 1
ATOM 642 C CA . HIS A 1 84 ? 4.961 7.403 15.941 1.00 96.56 84 HIS A CA 1
ATOM 643 C C . HIS A 1 84 ? 4.499 8.014 17.270 1.00 96.56 84 HIS A C 1
ATOM 645 O O . HIS A 1 84 ? 5.150 7.813 18.289 1.00 96.56 84 HIS A O 1
ATOM 651 N N . ARG A 1 85 ? 3.352 8.705 17.295 1.00 96.75 85 ARG A N 1
ATOM 652 C CA . ARG A 1 85 ? 2.699 9.153 18.539 1.00 96.75 85 ARG A CA 1
ATOM 653 C C . ARG A 1 85 ? 1.825 8.079 19.202 1.00 96.75 85 ARG A C 1
ATOM 655 O O . ARG A 1 85 ? 1.156 8.377 20.185 1.00 96.75 85 ARG A O 1
ATOM 662 N N . GLY A 1 86 ? 1.771 6.859 18.662 1.00 95.88 86 GLY A N 1
ATOM 663 C CA . GLY A 1 86 ? 0.915 5.783 19.174 1.00 95.88 86 GLY A CA 1
ATOM 664 C C . GLY A 1 86 ? -0.570 5.944 18.825 1.00 95.88 86 GLY A C 1
ATOM 665 O O . GLY A 1 86 ? -1.425 5.361 19.485 1.00 95.88 86 GLY A O 1
ATOM 666 N N . GLY A 1 87 ? -0.904 6.722 17.789 1.00 93.50 87 GLY A N 1
ATOM 667 C CA . GLY A 1 87 ? -2.286 7.074 17.432 1.00 93.50 87 GLY A CA 1
ATOM 668 C C . GLY A 1 87 ? -3.132 5.950 16.820 1.00 93.50 87 GLY A C 1
ATOM 669 O O . GLY A 1 87 ? -4.307 6.173 16.525 1.00 93.50 87 GLY A O 1
ATOM 670 N N . TYR A 1 88 ? -2.563 4.757 16.617 1.00 96.62 88 TYR A N 1
ATOM 671 C CA . TYR A 1 88 ? -3.244 3.622 15.994 1.00 96.62 88 TYR A CA 1
ATOM 672 C C . TYR A 1 88 ? -3.170 2.377 16.864 1.00 96.62 88 TYR A C 1
ATOM 674 O O . TYR A 1 88 ? -2.097 1.956 17.294 1.00 96.62 88 TYR A O 1
ATOM 682 N N . VAL A 1 89 ? -4.324 1.745 17.063 1.00 95.75 89 VAL A N 1
ATOM 683 C CA . VAL A 1 89 ? -4.410 0.475 17.785 1.00 95.75 89 VAL A CA 1
ATOM 684 C C . VAL A 1 89 ? -3.890 -0.653 16.898 1.00 95.75 89 VAL A C 1
ATOM 686 O O . VAL A 1 89 ? -4.228 -0.739 15.718 1.00 95.75 89 VAL A O 1
ATOM 689 N N . ASP A 1 90 ? -3.088 -1.545 17.473 1.00 97.25 90 ASP A N 1
ATOM 690 C CA . ASP A 1 90 ? -2.633 -2.751 16.790 1.00 97.25 90 ASP A CA 1
ATOM 691 C C . ASP A 1 90 ? -3.738 -3.816 16.769 1.00 97.25 90 ASP A C 1
ATOM 693 O O . ASP A 1 90 ? -4.110 -4.382 17.804 1.00 97.25 90 ASP A O 1
ATOM 697 N N . LEU A 1 91 ? -4.276 -4.083 15.576 1.00 97.44 91 LEU A N 1
ATOM 698 C CA . LEU A 1 91 ? -5.308 -5.093 15.354 1.00 97.44 91 LEU A CA 1
ATOM 699 C C . LEU A 1 91 ? -4.797 -6.305 14.569 1.00 97.44 91 LEU A C 1
ATOM 701 O O . LEU A 1 91 ? -5.597 -7.176 14.230 1.00 97.44 91 LEU A O 1
ATOM 705 N N . ARG A 1 92 ? -3.479 -6.451 14.355 1.00 97.00 92 ARG A N 1
ATOM 706 C CA . ARG A 1 92 ? -2.886 -7.570 13.587 1.00 97.00 92 ARG A CA 1
ATOM 707 C C . ARG A 1 92 ? -3.330 -8.950 14.079 1.00 97.00 92 ARG A C 1
ATOM 709 O O . ARG A 1 92 ? -3.423 -9.888 13.290 1.00 97.00 92 ARG A O 1
ATOM 716 N N . ARG A 1 93 ? -3.614 -9.072 15.381 1.00 96.00 93 ARG A N 1
ATOM 717 C CA . ARG A 1 93 ? -4.071 -10.304 16.054 1.00 96.00 93 ARG A CA 1
ATOM 718 C C . ARG A 1 93 ? -5.564 -10.294 16.422 1.00 96.00 93 ARG A C 1
ATOM 720 O O . ARG A 1 93 ? -6.002 -11.126 17.206 1.00 96.00 93 ARG A O 1
ATOM 727 N N . LYS A 1 94 ? -6.352 -9.348 15.895 1.00 96.31 94 LYS A N 1
ATOM 728 C CA . LYS A 1 94 ? -7.769 -9.133 16.249 1.00 96.31 94 LYS A CA 1
ATOM 729 C C . LYS A 1 94 ? -8.675 -9.055 15.001 1.00 96.31 94 LYS A C 1
ATOM 731 O O . LYS A 1 94 ? -9.357 -8.046 14.810 1.00 96.31 94 LYS A O 1
ATOM 736 N N . PRO A 1 95 ? -8.734 -10.103 14.153 1.00 94.25 95 PRO A N 1
ATOM 737 C CA . PRO A 1 95 ? -9.494 -10.080 12.896 1.00 94.25 95 PRO A CA 1
ATOM 738 C C . PRO A 1 95 ? -10.993 -9.824 13.080 1.00 94.25 95 PRO A C 1
ATOM 740 O O . PRO A 1 95 ? -11.587 -9.102 12.287 1.00 94.25 95 PRO A O 1
ATOM 743 N N . ALA A 1 96 ? -11.599 -10.316 14.165 1.00 95.25 96 ALA A N 1
ATOM 744 C CA . ALA A 1 96 ? -13.004 -10.038 14.467 1.00 95.25 96 ALA A CA 1
ATOM 745 C C . ALA A 1 96 ? -13.282 -8.540 14.699 1.00 95.25 96 ALA A C 1
ATOM 747 O O . ALA A 1 96 ? -14.354 -8.050 14.350 1.00 95.25 96 ALA A O 1
ATOM 748 N N . VAL A 1 97 ? -12.319 -7.805 15.268 1.00 94.69 97 VAL A N 1
ATOM 749 C CA . VAL A 1 97 ? -12.435 -6.353 15.471 1.00 94.69 97 VAL A CA 1
ATOM 750 C C . VAL A 1 97 ? -12.253 -5.621 14.145 1.00 94.69 97 VAL A C 1
ATOM 752 O O . VAL A 1 97 ? -13.046 -4.736 13.847 1.00 94.69 97 VAL A O 1
ATOM 755 N N . MET A 1 98 ? -11.275 -6.032 13.326 1.00 94.75 98 MET A N 1
ATOM 756 C CA . MET A 1 98 ? -11.089 -5.478 11.977 1.00 94.75 98 MET A CA 1
ATOM 757 C C . MET A 1 98 ? -12.366 -5.626 11.145 1.00 94.75 98 MET A C 1
ATOM 759 O O . MET A 1 98 ? -12.871 -4.625 10.649 1.00 94.75 98 MET A O 1
ATOM 763 N N . ARG A 1 99 ? -12.955 -6.830 11.108 1.00 93.62 99 ARG A N 1
ATOM 764 C CA . ARG A 1 99 ? -14.228 -7.110 10.424 1.00 93.62 99 ARG A CA 1
ATOM 765 C C . ARG A 1 99 ? -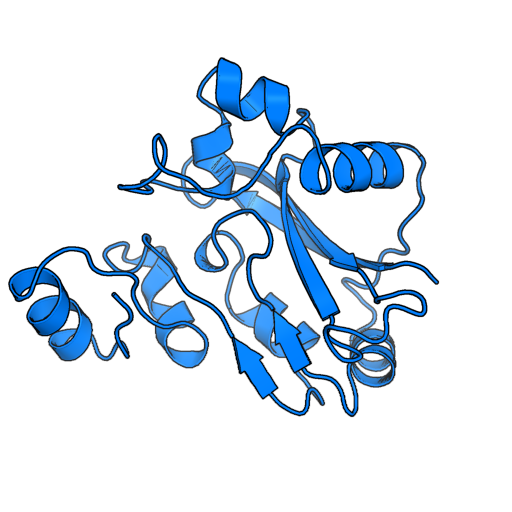15.339 -6.150 10.844 1.00 93.62 99 ARG A C 1
ATOM 767 O O . ARG A 1 99 ? -16.008 -5.590 9.989 1.00 93.62 99 ARG A O 1
ATOM 774 N N . ARG A 1 100 ? -15.542 -5.943 12.151 1.00 91.56 100 ARG A N 1
ATOM 775 C CA . ARG A 1 100 ? -16.580 -5.022 12.657 1.00 91.56 100 ARG A CA 1
ATOM 776 C C . ARG A 1 100 ? -16.363 -3.585 12.186 1.00 91.56 100 ARG A C 1
ATOM 778 O O . ARG A 1 100 ? -17.335 -2.881 11.965 1.00 91.56 100 ARG A O 1
ATOM 785 N N . ILE A 1 101 ? -15.106 -3.165 12.055 1.00 90.75 101 ILE A N 1
ATOM 786 C CA . ILE A 1 101 ? -14.745 -1.814 11.616 1.00 90.75 101 ILE A CA 1
ATOM 787 C C . ILE A 1 101 ? -14.939 -1.638 10.103 1.00 90.75 101 ILE A C 1
ATOM 789 O O . ILE A 1 101 ? -15.323 -0.554 9.675 1.00 90.75 101 ILE A O 1
ATOM 793 N N . VAL A 1 102 ? -14.645 -2.663 9.297 1.00 91.62 102 VAL A N 1
ATOM 794 C CA . VAL A 1 102 ? -14.733 -2.585 7.826 1.00 91.62 102 VAL A CA 1
ATOM 795 C C . VAL A 1 102 ? -16.097 -2.993 7.262 1.00 91.62 102 VAL A C 1
ATOM 797 O O . VAL A 1 102 ? -16.344 -2.779 6.080 1.00 91.62 102 VAL A O 1
ATOM 800 N N . SER A 1 103 ? -16.968 -3.594 8.079 1.00 91.38 103 SER A N 1
ATOM 801 C CA . SER A 1 103 ? -18.275 -4.088 7.638 1.00 91.38 103 SER A CA 1
ATOM 802 C C . SER A 1 103 ? -19.129 -2.965 7.056 1.00 91.38 103 SER A C 1
ATOM 804 O O . SER A 1 103 ? -19.298 -1.940 7.713 1.00 91.38 103 SER A O 1
ATOM 806 N N . GLY A 1 104 ? -19.694 -3.163 5.862 1.00 87.94 104 GLY A N 1
ATOM 807 C CA . GLY A 1 104 ? -20.530 -2.142 5.214 1.00 87.94 104 GLY A CA 1
ATOM 808 C C . GLY A 1 104 ? -19.742 -0.994 4.571 1.00 87.94 104 GLY A C 1
ATOM 809 O O . GLY A 1 104 ? -20.291 0.084 4.350 1.00 87.94 104 GLY A O 1
ATOM 810 N N . ARG A 1 105 ? -18.426 -1.161 4.365 1.00 91.44 105 ARG A N 1
ATOM 811 C CA . ARG A 1 105 ? -17.539 -0.112 3.841 1.00 91.44 105 ARG A CA 1
ATOM 812 C C . ARG A 1 105 ? -16.762 -0.577 2.627 1.00 91.44 105 ARG A C 1
ATOM 814 O O . ARG A 1 105 ? -16.388 -1.742 2.509 1.00 91.44 105 ARG A O 1
ATOM 821 N N . MET A 1 106 ? -16.428 0.387 1.778 1.00 94.06 106 MET A N 1
ATOM 822 C CA . MET A 1 106 ? -15.435 0.208 0.725 1.00 94.06 106 MET A CA 1
ATOM 823 C C . MET A 1 106 ? -14.022 0.373 1.295 1.00 94.06 106 MET A C 1
ATOM 825 O O . MET A 1 106 ? -13.789 1.226 2.154 1.00 94.06 106 MET A O 1
ATOM 829 N N . VAL A 1 107 ? -13.054 -0.389 0.785 1.00 96.06 107 VAL A N 1
ATOM 830 C CA . VAL A 1 107 ? -11.641 -0.281 1.185 1.00 96.06 107 VAL A CA 1
ATOM 831 C C . VAL A 1 107 ? -10.772 0.119 -0.006 1.00 96.06 107 VAL A C 1
ATOM 833 O O . VAL A 1 107 ? -10.761 -0.549 -1.036 1.00 96.06 107 VAL A O 1
ATOM 836 N N . ARG A 1 108 ? -9.995 1.197 0.128 1.00 96.38 108 ARG A N 1
ATOM 837 C CA . ARG A 1 108 ? -8.954 1.553 -0.843 1.00 96.38 108 ARG A CA 1
ATOM 838 C C . ARG A 1 108 ? -7.643 0.915 -0.418 1.00 96.38 108 ARG A C 1
ATOM 840 O O . ARG A 1 108 ? -7.039 1.333 0.576 1.00 96.38 108 ARG A O 1
ATOM 847 N N . MET A 1 109 ? -7.185 -0.061 -1.187 1.00 97.56 109 MET A N 1
ATOM 848 C CA . MET A 1 109 ? -5.858 -0.648 -1.051 1.00 97.56 109 MET A CA 1
ATOM 849 C C . MET A 1 109 ? -4.837 0.296 -1.692 1.00 97.56 109 MET A C 1
ATOM 851 O O . MET A 1 109 ? -4.942 0.604 -2.877 1.00 97.56 109 MET A O 1
ATOM 855 N N . GLY A 1 110 ? -3.865 0.769 -0.910 1.00 94.88 110 GLY A N 1
ATOM 856 C CA . GLY A 1 110 ? -2.792 1.629 -1.421 1.00 94.88 110 GLY A CA 1
ATOM 857 C C . GLY A 1 110 ? -3.241 3.065 -1.708 1.00 94.88 110 GLY A C 1
ATOM 858 O O . GLY A 1 110 ? -3.125 3.554 -2.829 1.00 94.88 110 GLY A O 1
ATOM 859 N N . ALA A 1 111 ? -3.737 3.779 -0.691 1.00 95.50 111 ALA A N 1
ATOM 860 C CA . ALA A 1 111 ? -3.815 5.244 -0.752 1.00 95.50 111 ALA A CA 1
ATOM 861 C C . ALA A 1 111 ? -2.407 5.870 -0.837 1.00 95.50 111 ALA A C 1
ATOM 863 O O . ALA A 1 111 ? -2.227 6.919 -1.454 1.00 95.50 111 ALA A O 1
ATOM 864 N N . ALA A 1 112 ? -1.416 5.192 -0.251 1.00 96.69 112 ALA A N 1
ATOM 865 C CA . ALA A 1 112 ? 0.003 5.359 -0.535 1.00 96.69 112 ALA A CA 1
ATOM 866 C C . ALA A 1 112 ? 0.731 4.016 -0.367 1.00 96.69 112 ALA A C 1
ATOM 868 O O . ALA A 1 112 ? 0.364 3.224 0.508 1.00 96.69 112 ALA A O 1
ATOM 869 N N . GLY A 1 113 ? 1.763 3.800 -1.185 1.00 97.62 113 GLY A N 1
ATOM 870 C CA . GLY A 1 113 ? 2.476 2.527 -1.296 1.00 97.62 113 GLY A CA 1
ATOM 871 C C . GLY A 1 113 ? 1.729 1.499 -2.152 1.00 97.62 113 GLY A C 1
ATOM 872 O O . GLY A 1 113 ? 0.540 1.652 -2.439 1.00 97.62 113 GLY A O 1
ATOM 873 N N . ASP A 1 114 ? 2.443 0.465 -2.587 1.00 98.19 114 ASP A N 1
ATOM 874 C CA . ASP A 1 114 ? 1.909 -0.594 -3.442 1.00 98.19 114 ASP A CA 1
ATOM 875 C C . ASP A 1 114 ? 1.331 -1.732 -2.573 1.00 98.19 114 ASP A C 1
ATOM 877 O O . ASP A 1 114 ? 2.037 -2.269 -1.709 1.00 98.19 114 ASP A O 1
ATOM 881 N N . PRO A 1 115 ? 0.054 -2.124 -2.755 1.00 98.31 115 PRO A N 1
ATOM 882 C CA . PRO A 1 115 ? -0.566 -3.182 -1.965 1.00 98.31 115 PRO A CA 1
ATOM 883 C C . PRO A 1 115 ? 0.174 -4.520 -2.008 1.00 98.31 115 PRO A C 1
ATOM 885 O O . PRO A 1 115 ? 0.110 -5.267 -1.030 1.00 98.31 115 PRO A O 1
ATOM 888 N N . ALA A 1 116 ? 0.885 -4.831 -3.097 1.00 98.19 116 ALA A N 1
ATOM 889 C CA . ALA A 1 116 ? 1.601 -6.095 -3.227 1.00 98.19 116 ALA A CA 1
ATOM 890 C C . ALA A 1 116 ? 2.834 -6.209 -2.328 1.00 98.19 116 ALA A C 1
ATOM 892 O O . ALA A 1 116 ? 3.335 -7.311 -2.119 1.00 98.19 116 ALA A O 1
ATOM 893 N N . MET A 1 117 ? 3.271 -5.105 -1.719 1.00 98.50 117 MET A N 1
ATOM 894 C CA . MET A 1 117 ? 4.337 -5.113 -0.713 1.00 98.50 117 MET A CA 1
ATOM 895 C C . MET A 1 117 ? 3.888 -5.727 0.622 1.00 98.50 117 MET A C 1
ATOM 897 O O . MET A 1 117 ? 4.711 -5.972 1.504 1.00 98.50 117 MET A O 1
ATOM 901 N N . ILE A 1 118 ? 2.586 -5.986 0.785 1.00 98.56 118 ILE A N 1
ATOM 902 C CA . ILE A 1 118 ? 2.012 -6.701 1.925 1.00 98.56 118 ILE A CA 1
ATOM 903 C C . ILE A 1 118 ? 1.468 -8.054 1.438 1.00 98.56 118 ILE A C 1
ATOM 905 O O . ILE A 1 118 ? 0.671 -8.078 0.499 1.00 98.56 118 ILE A O 1
ATOM 909 N N . PRO A 1 119 ? 1.813 -9.182 2.093 1.00 98.19 119 PRO A N 1
ATOM 910 C CA . PRO A 1 119 ? 1.315 -10.495 1.694 1.00 98.19 119 PRO A CA 1
ATOM 911 C C . PRO A 1 119 ? -0.216 -10.592 1.699 1.00 98.19 119 PRO A C 1
ATOM 913 O O . PRO A 1 119 ? -0.881 -10.113 2.627 1.00 98.19 119 PRO A O 1
ATOM 916 N N . LEU A 1 120 ? -0.756 -11.294 0.697 1.00 98.25 120 LEU A N 1
ATOM 917 C CA . LEU A 1 120 ? -2.189 -11.466 0.430 1.00 98.25 120 LEU A CA 1
ATOM 918 C C . LEU A 1 120 ? -3.019 -11.761 1.689 1.00 98.25 120 LEU A C 1
ATOM 920 O O . LEU A 1 120 ? -4.071 -11.153 1.894 1.00 98.25 120 LEU A O 1
ATOM 924 N N . GLN A 1 121 ? -2.541 -12.642 2.578 1.00 97.62 121 GLN A N 1
ATOM 925 C CA . GLN A 1 121 ? -3.309 -13.059 3.755 1.00 97.62 121 GLN A CA 1
ATOM 926 C C . GLN A 1 121 ? -3.660 -11.914 4.717 1.00 97.62 121 GLN A C 1
ATOM 928 O O . GLN A 1 121 ? -4.632 -12.018 5.465 1.00 97.62 121 GLN A O 1
ATOM 933 N N . HIS A 1 122 ? -2.887 -10.825 4.731 1.00 98.00 122 HIS A N 1
ATOM 934 C CA . HIS A 1 122 ? -3.193 -9.664 5.568 1.00 98.00 122 HIS A CA 1
ATOM 935 C C . HIS A 1 122 ? -4.330 -8.839 4.973 1.00 98.00 122 HIS A C 1
ATOM 937 O O . HIS A 1 122 ? -5.210 -8.400 5.712 1.00 98.00 122 HIS A O 1
ATOM 943 N N . TRP A 1 123 ? -4.363 -8.707 3.648 1.00 98.25 123 TRP A N 1
ATOM 944 C CA . TRP A 1 123 ? -5.464 -8.063 2.944 1.00 98.25 123 TRP A CA 1
ATOM 945 C C . TRP A 1 123 ? -6.757 -8.853 3.073 1.00 98.25 123 TRP A C 1
ATOM 947 O O . TRP A 1 123 ? -7.770 -8.268 3.435 1.00 98.25 123 TRP A O 1
ATOM 957 N N . LEU A 1 124 ? -6.719 -10.180 2.917 1.00 97.50 124 LEU A N 1
ATOM 958 C CA . LEU A 1 124 ? -7.902 -11.028 3.116 1.00 97.50 124 LEU A CA 1
ATOM 959 C C . LEU A 1 124 ? -8.540 -10.824 4.501 1.00 97.50 124 LEU A C 1
ATOM 961 O O . LEU A 1 124 ? -9.760 -10.814 4.622 1.00 97.50 124 LEU A O 1
ATOM 965 N N . ARG A 1 125 ? -7.734 -10.595 5.549 1.00 96.00 125 ARG A N 1
ATOM 966 C CA . ARG A 1 125 ? -8.240 -10.287 6.901 1.00 96.00 125 ARG A CA 1
ATOM 967 C C . ARG A 1 125 ? -8.863 -8.897 7.007 1.00 96.00 125 ARG A C 1
ATOM 969 O O . ARG A 1 125 ? -9.842 -8.743 7.728 1.00 96.00 125 ARG A O 1
ATOM 976 N N . VAL A 1 126 ? -8.279 -7.898 6.345 1.00 95.88 126 VAL A N 1
ATOM 977 C CA . VAL A 1 126 ? -8.788 -6.515 6.345 1.00 95.88 126 VAL A CA 1
ATOM 978 C C . VAL A 1 126 ? -10.070 -6.402 5.535 1.00 95.88 126 VAL A C 1
ATOM 980 O O . VAL A 1 126 ? -10.980 -5.700 5.947 1.00 95.88 126 VAL A O 1
ATOM 983 N N . LEU A 1 127 ? -10.146 -7.091 4.400 1.00 96.75 127 LEU A N 1
ATOM 984 C CA . LEU A 1 127 ? -11.273 -7.029 3.472 1.00 96.75 127 LEU A CA 1
ATOM 985 C C . LEU A 1 127 ? -12.436 -7.931 3.889 1.00 96.75 127 LEU A C 1
ATOM 987 O O . LEU A 1 127 ? -13.520 -7.851 3.317 1.00 96.75 127 LEU A O 1
ATOM 991 N N . HIS A 1 128 ? -12.239 -8.786 4.891 1.00 94.94 128 HIS A N 1
ATOM 992 C CA . HIS A 1 128 ? -13.283 -9.677 5.365 1.00 94.94 128 HIS A CA 1
ATOM 993 C C . HIS A 1 128 ? -14.456 -8.877 5.957 1.00 94.94 128 HIS A C 1
ATOM 995 O O . HIS A 1 128 ? -14.355 -8.322 7.052 1.00 94.94 128 HIS A O 1
ATOM 1001 N N . GLY A 1 129 ? -15.581 -8.862 5.239 1.00 88.88 129 GLY A N 1
ATOM 1002 C CA . GLY A 1 129 ? -16.795 -8.119 5.590 1.00 88.88 129 GLY A CA 1
ATOM 1003 C C . GLY A 1 129 ? -16.933 -6.753 4.912 1.00 88.88 129 GLY A C 1
ATOM 1004 O O . GLY A 1 129 ? -17.986 -6.145 5.059 1.00 88.88 129 GLY A O 1
ATOM 1005 N N . ALA A 1 130 ? -15.922 -6.282 4.176 1.00 94.81 130 ALA A N 1
ATOM 1006 C CA . ALA A 1 130 ? -16.041 -5.075 3.362 1.00 94.81 130 ALA A CA 1
ATOM 1007 C C . ALA A 1 130 ? -17.046 -5.283 2.214 1.00 94.81 130 ALA A C 1
ATOM 1009 O O . ALA A 1 130 ? -17.115 -6.375 1.649 1.00 94.81 130 ALA A O 1
ATOM 1010 N N . ASP A 1 131 ? -17.765 -4.227 1.831 1.00 95.00 131 ASP A N 1
ATOM 1011 C CA . ASP A 1 131 ? -18.715 -4.259 0.703 1.00 95.00 131 ASP A CA 1
ATOM 1012 C C . ASP A 1 131 ? -17.993 -4.328 -0.650 1.00 95.00 131 ASP A C 1
ATOM 1014 O O . ASP A 1 131 ? -18.553 -4.752 -1.659 1.00 95.00 131 ASP A O 1
ATOM 1018 N N . GLY A 1 132 ? -16.723 -3.925 -0.671 1.00 95.25 132 GLY A N 1
ATOM 1019 C CA . GLY A 1 132 ? -15.862 -4.000 -1.837 1.00 95.25 132 GLY A CA 1
ATOM 1020 C C . GLY A 1 132 ? -14.530 -3.297 -1.612 1.00 95.25 132 GLY A C 1
ATOM 1021 O O . GLY A 1 132 ? -14.274 -2.691 -0.565 1.00 95.25 132 GLY A O 1
ATOM 1022 N N . TRP A 1 133 ? -13.653 -3.370 -2.610 1.00 97.06 133 TRP A N 1
ATOM 1023 C CA . TRP A 1 133 ? -12.349 -2.721 -2.559 1.00 97.06 133 TRP A CA 1
ATOM 1024 C C . TRP A 1 133 ? -11.836 -2.314 -3.935 1.00 97.06 133 TRP A C 1
ATOM 1026 O O . TRP A 1 133 ? -12.265 -2.828 -4.966 1.00 97.06 133 TRP A O 1
ATOM 1036 N N . THR A 1 134 ? -10.879 -1.390 -3.932 1.00 96.69 134 THR A N 1
ATOM 1037 C CA . THR A 1 134 ? -10.072 -1.034 -5.102 1.00 96.69 134 THR A CA 1
ATOM 1038 C C . THR A 1 134 ? -8.596 -1.199 -4.771 1.00 96.69 134 THR A C 1
ATOM 1040 O O . THR A 1 134 ? -8.188 -0.970 -3.633 1.00 96.69 134 THR A O 1
ATOM 1043 N N . GLY A 1 135 ? -7.788 -1.603 -5.749 1.00 96.56 135 GLY A N 1
ATOM 1044 C CA . GLY A 1 135 ? -6.355 -1.799 -5.557 1.00 96.56 135 GLY A CA 1
ATOM 1045 C C . GLY A 1 135 ? -5.640 -2.097 -6.866 1.00 96.56 135 GLY A C 1
ATOM 1046 O O . GLY A 1 135 ? -6.126 -2.883 -7.680 1.00 96.56 135 GLY A O 1
ATOM 1047 N N . TYR A 1 136 ? -4.473 -1.488 -7.037 1.00 96.19 136 TYR A N 1
ATOM 1048 C CA . TYR A 1 136 ? -3.632 -1.618 -8.221 1.00 96.19 136 TYR A CA 1
ATOM 1049 C C . TYR A 1 136 ? -2.198 -1.882 -7.783 1.00 96.19 136 TYR A C 1
ATOM 1051 O O . TYR A 1 136 ? -1.784 -1.363 -6.747 1.00 96.19 136 TYR A O 1
ATOM 1059 N N . SER A 1 137 ? -1.451 -2.663 -8.558 1.00 97.38 137 SER A N 1
ATOM 1060 C CA . SER A 1 137 ? -0.038 -2.927 -8.283 1.00 97.38 137 SER A CA 1
ATOM 1061 C C . SER A 1 137 ? 0.795 -2.824 -9.554 1.00 97.38 137 SER A C 1
ATOM 1063 O O . SER A 1 137 ? 0.405 -3.372 -10.586 1.00 97.38 137 SER A O 1
ATOM 1065 N N . HIS A 1 138 ? 1.954 -2.168 -9.468 1.00 97.00 138 HIS A N 1
ATOM 1066 C CA . HIS A 1 138 ? 2.993 -2.218 -10.509 1.00 97.00 138 HIS A CA 1
ATOM 1067 C C . HIS A 1 138 ? 3.925 -3.426 -10.326 1.00 97.00 138 HIS A C 1
ATOM 1069 O O . HIS A 1 138 ? 4.727 -3.735 -11.201 1.00 97.00 138 HIS A O 1
ATOM 1075 N N . GLN A 1 139 ? 3.800 -4.164 -9.218 1.00 97.50 139 GLN A N 1
ATOM 1076 C CA . GLN A 1 139 ? 4.642 -5.328 -8.928 1.00 97.50 139 GLN A CA 1
ATOM 1077 C C . GLN A 1 139 ? 4.134 -6.603 -9.608 1.00 97.50 139 GLN A C 1
ATOM 1079 O O . GLN A 1 139 ? 4.655 -7.680 -9.353 1.00 97.50 139 GLN A O 1
ATOM 1084 N N . TRP A 1 140 ? 3.134 -6.515 -10.489 1.00 96.75 140 TRP A N 1
ATOM 1085 C CA . TRP A 1 140 ? 2.453 -7.662 -11.099 1.00 96.75 140 TRP A CA 1
ATOM 1086 C C . TRP A 1 140 ? 3.366 -8.589 -11.914 1.00 96.75 140 TRP A C 1
ATOM 1088 O O . TRP A 1 140 ? 2.982 -9.719 -12.196 1.00 96.75 140 TRP A O 1
ATOM 1098 N N . ARG A 1 141 ? 4.575 -8.148 -12.283 1.00 96.31 141 ARG A N 1
ATOM 1099 C CA . ARG A 1 141 ? 5.600 -8.985 -12.934 1.00 96.31 141 ARG A CA 1
ATOM 1100 C C . ARG A 1 141 ? 6.397 -9.842 -11.950 1.00 96.31 141 ARG A C 1
ATOM 1102 O O . ARG A 1 141 ? 7.031 -10.812 -12.352 1.00 96.31 141 ARG A O 1
ATOM 1109 N N . GLN A 1 142 ? 6.380 -9.491 -10.670 1.00 97.25 142 GLN A N 1
ATOM 1110 C CA . GLN A 1 142 ? 7.203 -10.127 -9.654 1.00 97.25 142 GLN A CA 1
ATOM 1111 C C . GLN A 1 142 ? 6.595 -11.472 -9.224 1.00 97.25 142 GLN A C 1
ATOM 1113 O O . GLN A 1 142 ? 5.392 -11.530 -8.940 1.00 97.25 142 GLN A O 1
ATOM 1118 N N . PRO A 1 143 ? 7.384 -12.560 -9.112 1.00 96.69 143 PRO A N 1
ATOM 1119 C CA . PRO A 1 143 ? 6.871 -13.862 -8.676 1.00 96.69 143 PRO A CA 1
ATOM 1120 C C . PRO A 1 143 ? 6.191 -13.814 -7.301 1.00 96.69 143 PRO A C 1
ATOM 1122 O O . PRO A 1 143 ? 5.128 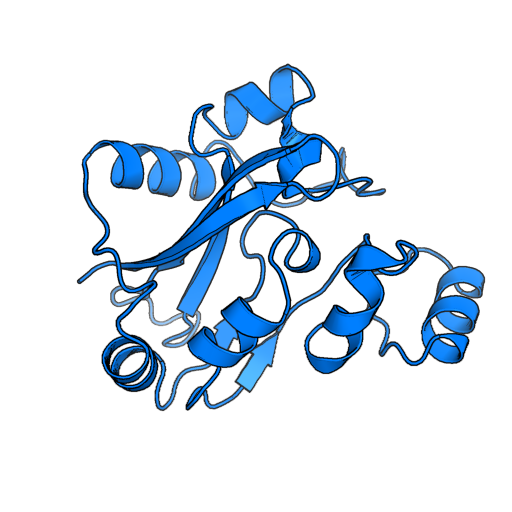-14.399 -7.102 1.00 96.69 143 PRO A O 1
ATOM 1125 N N . TRP A 1 144 ? 6.761 -13.055 -6.362 1.00 96.50 144 TRP A N 1
ATOM 1126 C CA . TRP A 1 144 ? 6.224 -12.901 -5.007 1.00 96.50 144 TRP A CA 1
ATOM 1127 C C . TRP A 1 144 ? 4.925 -12.084 -4.950 1.00 96.50 144 TRP A C 1
ATOM 1129 O O . TRP A 1 144 ? 4.167 -12.215 -3.991 1.00 96.50 144 TRP A O 1
ATOM 1139 N N . ALA A 1 145 ? 4.632 -11.279 -5.975 1.00 97.69 145 ALA A N 1
ATOM 1140 C CA . ALA A 1 145 ? 3.417 -10.472 -6.050 1.00 97.69 145 ALA A CA 1
ATOM 1141 C C . ALA A 1 145 ? 2.247 -11.208 -6.719 1.00 97.69 145 ALA A C 1
ATOM 1143 O O . ALA A 1 145 ? 1.110 -10.755 -6.610 1.00 97.69 145 ALA A O 1
ATOM 1144 N N . GLN A 1 146 ? 2.485 -12.345 -7.388 1.00 98.00 146 GLN A N 1
ATOM 1145 C CA . GLN A 1 146 ? 1.449 -13.060 -8.145 1.00 98.00 146 GLN A CA 1
ATOM 1146 C C . GLN A 1 146 ? 0.164 -13.357 -7.359 1.00 98.00 146 GLN A C 1
ATOM 1148 O O . GLN A 1 146 ? -0.907 -13.238 -7.959 1.00 98.00 146 GLN A O 1
ATOM 1153 N N . PRO A 1 147 ? 0.193 -13.721 -6.058 1.00 98.12 147 PRO A N 1
ATOM 1154 C CA . PRO A 1 147 ? -1.037 -13.941 -5.293 1.00 98.12 147 PRO A CA 1
ATOM 1155 C C . PRO A 1 147 ? -1.972 -12.721 -5.259 1.00 98.12 147 PRO A C 1
ATOM 1157 O O . PRO A 1 147 ? -3.183 -12.869 -5.135 1.00 98.12 147 PRO A O 1
ATOM 1160 N N . MET A 1 148 ? -1.444 -11.506 -5.423 1.00 98.31 148 MET A N 1
ATOM 1161 C CA . MET A 1 148 ? -2.239 -10.279 -5.351 1.00 98.31 148 MET A CA 1
ATOM 1162 C C . MET A 1 148 ? -3.210 -10.090 -6.515 1.00 98.31 148 MET A C 1
ATOM 1164 O O . MET A 1 148 ? -4.105 -9.259 -6.386 1.00 98.31 148 MET A O 1
ATOM 1168 N N . ARG A 1 149 ? -3.117 -10.880 -7.594 1.00 98.00 149 ARG A N 1
ATOM 1169 C CA . ARG A 1 149 ? -4.102 -10.872 -8.693 1.00 98.00 149 ARG A CA 1
ATOM 1170 C C . ARG A 1 149 ? -5.532 -11.184 -8.237 1.00 98.00 149 ARG A C 1
ATOM 1172 O O . ARG A 1 149 ? -6.488 -10.767 -8.887 1.00 98.00 149 ARG A O 1
ATOM 1179 N N . GLU A 1 150 ? -5.684 -11.875 -7.102 1.00 97.62 150 GLU A N 1
ATOM 1180 C CA . GLU A 1 150 ? -6.991 -12.136 -6.484 1.00 97.62 150 GLU A CA 1
ATOM 1181 C C . GLU A 1 150 ? -7.691 -10.847 -6.033 1.00 97.62 150 GLU A C 1
ATOM 1183 O O . GLU A 1 150 ? -8.916 -10.754 -6.078 1.00 97.62 150 GLU A O 1
ATOM 1188 N N . LEU A 1 151 ? -6.925 -9.829 -5.624 1.00 97.94 151 LEU A N 1
ATOM 1189 C CA . LEU A 1 151 ? -7.466 -8.601 -5.035 1.00 97.94 151 LEU A CA 1
ATOM 1190 C C . LEU A 1 151 ? -7.228 -7.370 -5.904 1.00 97.94 151 LEU A C 1
ATOM 1192 O O . LEU A 1 151 ? -8.131 -6.544 -6.050 1.00 97.94 151 LEU A O 1
ATOM 1196 N N . CYS A 1 152 ? -6.039 -7.252 -6.485 1.00 98.19 152 CYS A N 1
ATOM 1197 C CA . CYS A 1 152 ? -5.591 -6.093 -7.239 1.00 98.19 152 CYS A CA 1
ATOM 1198 C C . CYS A 1 152 ? -5.670 -6.314 -8.748 1.00 98.19 152 CYS A C 1
ATOM 1200 O O . CYS A 1 152 ? -5.659 -7.436 -9.253 1.00 98.19 152 CYS A O 1
ATOM 1202 N N . MET A 1 153 ? -5.712 -5.200 -9.468 1.00 98.31 153 MET A N 1
ATOM 1203 C CA . MET A 1 153 ? -5.463 -5.162 -10.903 1.00 98.31 153 MET A CA 1
ATOM 1204 C C . MET A 1 153 ? -3.980 -4.837 -11.149 1.00 98.31 153 MET A C 1
ATOM 1206 O O . MET A 1 153 ? -3.360 -4.104 -10.375 1.00 98.31 153 MET A O 1
ATOM 1210 N N . ALA A 1 154 ? -3.409 -5.371 -12.223 1.00 97.81 154 ALA A N 1
ATOM 1211 C CA . ALA A 1 154 ? -2.102 -4.972 -12.721 1.00 97.81 154 ALA A CA 1
ATOM 1212 C C . ALA A 1 154 ? -2.203 -3.554 -13.293 1.00 97.81 154 ALA A C 1
ATOM 1214 O O . ALA A 1 154 ? -3.033 -3.300 -14.168 1.00 97.81 154 ALA A O 1
ATOM 1215 N N . SER A 1 155 ? -1.382 -2.642 -12.778 1.00 95.88 155 SER A N 1
ATOM 1216 C CA . SER A 1 155 ? -1.202 -1.316 -13.366 1.00 95.88 155 SER A CA 1
ATOM 1217 C C . SER A 1 155 ? -0.211 -1.443 -14.519 1.00 95.88 155 SER A C 1
ATOM 1219 O O . SER A 1 155 ? 0.902 -1.936 -14.315 1.00 95.88 155 SER A O 1
ATOM 1221 N N . VAL A 1 156 ? -0.660 -1.108 -15.728 1.00 95.88 156 VAL A N 1
ATOM 1222 C CA . VAL A 1 156 ? 0.081 -1.336 -16.974 1.00 95.88 156 VAL A CA 1
ATOM 1223 C C . VAL A 1 156 ? 0.170 -0.057 -17.800 1.00 95.88 156 VAL A C 1
ATOM 1225 O O . VAL A 1 156 ? -0.787 0.707 -17.893 1.00 95.88 156 VAL A O 1
ATOM 1228 N N . GLU A 1 157 ? 1.307 0.161 -18.453 1.00 92.75 157 GLU A N 1
ATOM 1229 C CA . GLU A 1 157 ? 1.576 1.379 -19.225 1.00 92.75 157 GLU A CA 1
ATOM 1230 C C . GLU A 1 157 ? 1.340 1.171 -20.725 1.00 92.75 157 GLU A C 1
ATOM 1232 O O . GLU A 1 157 ? 0.922 2.096 -21.439 1.00 92.75 157 GLU A O 1
ATOM 1237 N N . THR A 1 158 ? 1.574 -0.054 -21.206 1.00 94.56 158 THR A N 1
ATOM 1238 C CA . THR A 1 158 ? 1.481 -0.411 -22.623 1.00 94.56 158 THR A CA 1
ATOM 1239 C C . THR A 1 158 ? 0.424 -1.472 -22.905 1.00 94.56 158 THR A C 1
ATOM 1241 O O . THR A 1 158 ? -0.012 -2.236 -22.045 1.00 94.56 158 THR A O 1
ATOM 1244 N N . GLU A 1 159 ? 0.023 -1.537 -24.170 1.00 95.75 159 GLU A N 1
ATOM 1245 C CA . GLU A 1 159 ? -0.867 -2.580 -24.671 1.00 95.75 159 GLU A CA 1
ATOM 1246 C C . GLU A 1 159 ? -0.222 -3.975 -24.562 1.00 95.75 159 GLU A C 1
ATOM 1248 O O . GLU A 1 159 ? -0.874 -4.953 -24.204 1.00 95.75 159 GLU A O 1
ATOM 1253 N N . THR A 1 160 ? 1.093 -4.057 -24.770 1.00 96.31 160 THR A N 1
ATOM 1254 C CA . THR A 1 160 ? 1.869 -5.286 -24.568 1.00 96.31 160 THR A CA 1
ATOM 1255 C C . THR A 1 160 ? 1.843 -5.736 -23.106 1.00 96.31 160 THR A C 1
ATOM 1257 O O . THR A 1 160 ? 1.617 -6.914 -22.832 1.00 96.31 160 THR A O 1
ATOM 1260 N N . ASP A 1 161 ? 2.018 -4.812 -22.157 1.00 96.00 161 ASP A N 1
ATOM 1261 C CA . ASP A 1 161 ? 1.916 -5.110 -20.723 1.00 96.00 161 ASP A CA 1
ATOM 1262 C C . ASP A 1 161 ? 0.534 -5.649 -20.362 1.00 96.00 161 ASP A C 1
ATOM 1264 O O . ASP A 1 161 ? 0.434 -6.619 -19.611 1.00 96.00 161 ASP A O 1
ATOM 1268 N N . ARG A 1 162 ? -0.526 -5.073 -20.947 1.00 96.88 162 ARG A N 1
ATOM 1269 C CA . ARG A 1 162 ? -1.904 -5.541 -20.767 1.00 96.88 162 ARG A CA 1
ATOM 1270 C C . ARG A 1 162 ? -2.055 -7.008 -21.164 1.00 96.88 162 ARG A C 1
ATOM 1272 O O . ARG A 1 162 ? -2.566 -7.791 -20.365 1.00 96.88 162 ARG A O 1
ATOM 1279 N N . TYR A 1 163 ? -1.585 -7.389 -22.353 1.00 97.31 163 TYR A N 1
ATOM 1280 C CA . TYR A 1 163 ? -1.662 -8.779 -22.813 1.00 97.31 163 TYR A CA 1
ATOM 1281 C C . TYR A 1 163 ? -0.874 -9.735 -21.915 1.00 97.31 163 TYR A C 1
ATOM 1283 O O . TYR A 1 163 ? -1.380 -10.799 -21.561 1.00 97.31 163 TYR A O 1
ATOM 1291 N N . ILE A 1 164 ? 0.337 -9.351 -21.499 1.00 97.56 164 ILE A N 1
ATOM 1292 C CA . ILE A 1 164 ? 1.164 -10.186 -20.617 1.00 97.56 164 ILE A CA 1
ATOM 1293 C C . ILE A 1 164 ? 0.490 -10.346 -19.248 1.00 97.56 164 ILE A C 1
ATOM 1295 O O . ILE A 1 164 ? 0.390 -11.461 -18.741 1.00 97.56 164 ILE A O 1
ATOM 1299 N N . ALA A 1 165 ? -0.008 -9.260 -18.653 1.00 97.56 165 ALA A N 1
ATOM 1300 C CA . ALA A 1 165 ? -0.682 -9.302 -17.360 1.00 97.56 165 ALA A CA 1
ATOM 1301 C C . ALA A 1 165 ? -1.935 -10.195 -17.403 1.00 97.56 165 ALA A C 1
ATOM 1303 O O . ALA A 1 165 ? -2.135 -11.026 -16.516 1.00 97.56 165 ALA A O 1
ATOM 1304 N N . GLN A 1 166 ? -2.739 -10.092 -18.465 1.00 97.69 166 GLN A N 1
ATOM 1305 C CA . GLN A 1 166 ? -3.914 -10.945 -18.666 1.00 97.69 166 GLN A CA 1
ATOM 1306 C C . GLN A 1 166 ? -3.540 -12.419 -18.850 1.00 97.69 166 GLN A C 1
ATOM 1308 O O . GLN A 1 166 ? -4.182 -13.283 -18.254 1.00 97.69 166 GLN A O 1
ATOM 1313 N N . ALA A 1 167 ? -2.470 -12.714 -19.597 1.00 97.50 167 ALA A N 1
ATOM 1314 C CA . ALA A 1 167 ? -1.951 -14.076 -19.739 1.00 97.50 167 ALA A CA 1
ATOM 1315 C C . ALA A 1 167 ? -1.484 -14.673 -18.395 1.00 97.50 167 ALA A C 1
ATOM 1317 O O . ALA A 1 167 ? -1.568 -15.882 -18.193 1.00 97.50 167 ALA A O 1
ATOM 1318 N N . LEU A 1 168 ? -1.054 -13.826 -17.453 1.00 96.94 168 LEU A N 1
ATOM 1319 C CA . LEU A 1 168 ? -0.717 -14.201 -16.074 1.00 96.94 168 LEU A CA 1
ATOM 1320 C C . LEU A 1 168 ? -1.937 -14.230 -15.126 1.00 96.94 168 LEU A C 1
ATOM 1322 O O . LEU A 1 168 ? -1.785 -14.451 -13.924 1.00 96.94 168 LEU A O 1
ATOM 1326 N N . GLY A 1 169 ? -3.151 -14.012 -15.639 1.00 97.38 169 GLY A N 1
ATOM 1327 C CA . GLY A 1 169 ? -4.397 -14.063 -14.871 1.00 97.38 169 GLY A CA 1
ATOM 1328 C C . GLY A 1 169 ? -4.739 -12.779 -14.112 1.00 97.38 169 GLY A C 1
ATOM 1329 O O . GLY A 1 169 ? -5.560 -12.816 -13.195 1.00 97.38 169 GLY A O 1
ATOM 1330 N N . TRP A 1 170 ? -4.125 -11.645 -14.460 1.00 98.38 170 TRP A N 1
ATOM 1331 C CA . TRP A 1 170 ? -4.447 -10.352 -13.861 1.00 98.38 170 TRP A CA 1
ATOM 1332 C C . TRP A 1 170 ? -5.559 -9.630 -14.625 1.00 98.38 170 TRP A C 1
ATOM 1334 O O . TRP A 1 170 ? -5.573 -9.560 -15.853 1.00 98.38 170 TRP A O 1
ATOM 1344 N N . ARG A 1 171 ? -6.453 -8.984 -13.871 1.00 97.88 171 ARG A N 1
ATOM 1345 C CA . ARG A 1 171 ? -7.233 -7.846 -14.384 1.00 97.88 171 ARG A CA 1
ATOM 1346 C C . ARG A 1 171 ? -6.293 -6.651 -14.559 1.00 97.88 171 ARG A C 1
ATOM 1348 O O . ARG A 1 171 ? -5.341 -6.535 -13.796 1.00 97.88 171 ARG A O 1
ATOM 1355 N N . THR A 1 172 ? -6.558 -5.748 -15.500 1.00 96.56 172 THR A N 1
ATOM 1356 C CA . THR A 1 172 ? -5.626 -4.654 -15.851 1.00 96.56 172 THR A CA 1
ATOM 1357 C C . THR A 1 172 ? -6.254 -3.272 -15.731 1.00 96.56 172 THR A C 1
ATOM 1359 O O . THR A 1 172 ? -7.407 -3.091 -16.120 1.00 96.56 172 THR A O 1
ATOM 1362 N N . TYR A 1 173 ? -5.481 -2.301 -15.256 1.00 92.19 173 TYR A N 1
ATOM 1363 C CA . TYR A 1 173 ? -5.825 -0.881 -15.182 1.00 92.19 173 TYR A CA 1
ATOM 1364 C C . TYR A 1 173 ? -4.758 -0.052 -15.903 1.00 92.19 173 TYR A C 1
ATOM 1366 O O . TYR A 1 173 ? -3.579 -0.401 -15.840 1.00 92.19 173 TYR A O 1
ATOM 1374 N N . ARG A 1 174 ? -5.176 1.025 -16.568 1.00 82.75 174 ARG A N 1
ATOM 1375 C CA . ARG A 1 174 ? -4.314 1.955 -17.298 1.00 82.75 174 ARG A CA 1
ATOM 1376 C C . ARG A 1 174 ? -4.779 3.383 -17.056 1.00 82.75 174 ARG A C 1
ATOM 1378 O O . ARG A 1 174 ? -6.015 3.579 -17.052 1.00 82.75 174 ARG A O 1
#

Radius of gyration: 15.45 Å; chains: 1; bounding box: 38×30×44 Å

pLDDT: mean 93.58, std 10.4, range [42.84, 98.75]

Sequence (174 aa):
MNGFIFYRGKSPIDGAPLIGIATLASDNRKTGDMVQTWILREDISPTMARSIGEDRSFCGDCSVRDACYVNWGQAPASIFRAYHRGGYVDLRRKPAVMRRIVSGRMVRMGAAGDPAMIPLQHWLRVLHGADGWTGYSHQWRQPWAQPMRELCMASVETETDRYIAQALGWRTYR